Protein 5H9N (pdb70)

Sequence (154 aa):
VTSIPTGCCNALSGKIMSGFDANRFFTGDWYLTHSRDSEVPVRCEKYQTGSNLQLNFNGKNGDVKCSGSTVSGNQGFYSFQCTTTSGGSFTSYMAVVETDYANYALLYRCCGLAGSTTPKDNFLLFNRQSSGEIPAGLSSTKLNNQLELTSLNKLGCS

B-factor: mean 19.97, std 11.37, range [5.4, 76.04]

Secondary structure (DSSP, 8-state):
--SPPTTS---TTTSPSS--HHHHSSSEEEEEEESS--SS---EEEEEETTTEEEEEETTEEEEEEEEE-TTSTTEEEEEEEETTS-EEEEEEEEEEE-SSSEEEEEEEE-SSSSSPEEEEEEEESSTT----GGGHHHHHHTT-TTPEE-S--

Organism: Rhodnius prolixus (NCBI:txid13249)

Structure (mmCIF, N/CA/C/O backbone):
data_5H9N
#
_entry.id   5H9N
#
_cell.length_a   34.229
_cell.length_b   58.091
_cell.length_c   36.152
_cell.angle_alpha   90.000
_cell.angle_beta   104.160
_cell.angle_gamma   90.000
#
_symmetry.space_group_name_H-M   'P 1 21 1'
#
loop_
_entity.id
_entity.type
_entity.pdbx_description
1 polymer 'Lipocalin AI-4'
2 non-polymer '(5~{S},6~{R},7~{E},9~{E},11~{Z},14~{Z})-6-[(2~{R})-2-[[(4~{S})-4-azanyl-5-oxidanyl-5-oxidanylidene-pentanoyl]amino]-3-( 2-hydroxy-2-oxoethylamino)-3-oxidanylidene-propyl]sulfanyl-5-oxidanyl-icosa-7,9,11,14-tetraenoic acid'
3 water water
#
loop_
_atom_site.group_PDB
_atom_site.id
_atom_site.type_symbol
_atom_site.label_atom_id
_atom_site.label_alt_id
_atom_site.label_comp_id
_atom_site.label_asym_id
_atom_site.label_entity_id
_atom_site.label_seq_id
_atom_site.pdbx_PDB_ins_code
_atom_site.Cartn_x
_atom_site.Cartn_y
_atom_site.Cartn_z
_atom_site.occupancy
_atom_site.B_iso_or_equiv
_atom_site.auth_seq_id
_atom_site.auth_comp_id
_atom_site.auth_asym_id
_atom_site.auth_atom_id
_atom_site.pdbx_PDB_model_num
ATOM 1 N N . VAL A 1 3 ? -5.328 -4.444 7.354 1.00 26.69 3 VAL A N 1
ATOM 2 C CA . VAL A 1 3 ? -5.059 -3.009 7.289 1.00 25.28 3 VAL A CA 1
ATOM 3 C C . VAL A 1 3 ? -6.377 -2.240 7.211 1.00 24.57 3 VAL A C 1
ATOM 4 O O . VAL A 1 3 ? -7.195 -2.478 6.328 1.00 25.81 3 VAL A O 1
ATOM 8 N N . THR A 1 4 ? -6.575 -1.315 8.146 1.00 23.46 4 THR A N 1
ATOM 9 C CA . THR A 1 4 ? -7.885 -0.695 8.338 1.00 20.98 4 THR A CA 1
ATOM 10 C C . THR A 1 4 ? -7.939 0.779 7.949 1.00 26.62 4 THR A C 1
ATOM 11 O O . THR A 1 4 ? -9.000 1.400 7.992 1.00 24.15 4 THR A O 1
ATOM 15 N N . SER A 1 5 ? -6.798 1.343 7.577 1.00 19.76 5 SER A N 1
ATOM 16 C CA . SER A 1 5 ? -6.773 2.708 7.073 1.00 16.61 5 SER A CA 1
ATOM 17 C C . SER A 1 5 ? -5.616 2.861 6.108 1.00 15.05 5 SER A C 1
ATOM 18 O O . SER A 1 5 ? -4.704 2.029 6.081 1.00 20.24 5 SER A O 1
ATOM 21 N N . ILE A 1 6 ? -5.665 3.906 5.294 1.00 14.04 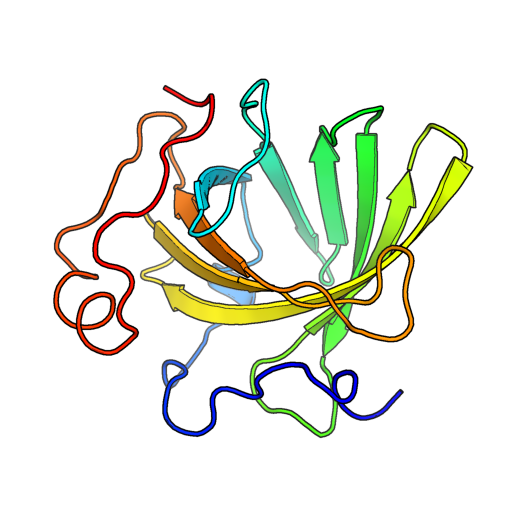6 ILE A N 1
ATOM 22 C CA . ILE A 1 6 ? -4.624 4.152 4.321 1.00 13.21 6 ILE A CA 1
ATOM 23 C C . ILE A 1 6 ? -3.298 4.478 5.018 1.00 13.49 6 ILE A C 1
ATOM 24 O O . ILE A 1 6 ? -3.279 4.868 6.179 1.00 14.20 6 ILE A O 1
ATOM 29 N N . PRO A 1 7 ? -2.175 4.313 4.302 1.00 13.12 7 PRO A N 1
ATOM 30 C CA . PRO A 1 7 ? -0.881 4.543 4.960 1.00 13.59 7 PRO A CA 1
ATOM 31 C C . PRO A 1 7 ? -0.722 5.974 5.462 1.00 13.48 7 PRO A C 1
ATOM 32 O O . PRO A 1 7 ? -1.211 6.918 4.835 1.00 12.75 7 PRO A O 1
ATOM 36 N N . THR A 1 8 ? -0.051 6.118 6.596 1.00 15.02 8 THR A N 1
ATOM 37 C CA . THR A 1 8 ? 0.274 7.431 7.125 1.00 14.46 8 THR A CA 1
ATOM 38 C C . THR A 1 8 ? 1.044 8.228 6.083 1.00 14.22 8 THR A C 1
ATOM 39 O O . THR A 1 8 ? 2.012 7.733 5.498 1.00 17.66 8 THR A O 1
ATOM 43 N N . GLY A 1 9 ? 0.607 9.453 5.834 1.00 14.23 9 GLY A N 1
ATOM 44 C CA . GLY A 1 9 ? 1.203 10.251 4.780 1.00 15.53 9 GLY A CA 1
ATOM 45 C C . GLY A 1 9 ? 0.299 10.382 3.567 1.00 17.16 9 GLY A C 1
ATOM 46 O O . GLY A 1 9 ? 0.405 11.340 2.803 1.00 20.35 9 GLY A O 1
ATOM 47 N N . CYS A 1 10 ? -0.582 9.409 3.371 1.00 13.00 10 CYS A N 1
ATOM 48 C CA A CYS A 1 10 ? -1.561 9.484 2.290 0.71 12.30 10 CYS A CA 1
ATOM 49 C CA B CYS A 1 10 ? -1.576 9.446 2.304 0.29 12.65 10 CYS A CA 1
ATOM 50 C C . CYS A 1 10 ? -2.699 10.429 2.653 1.00 11.82 10 CYS A C 1
ATOM 51 O O . CYS A 1 10 ? -3.121 10.506 3.820 1.00 14.17 10 CYS A O 1
ATOM 56 N N . ASN A 1 11 ? -3.182 11.171 1.668 1.00 10.73 11 ASN A N 1
ATOM 57 C CA . ASN A 1 11 ? -4.241 12.151 1.890 1.00 11.20 11 ASN A CA 1
ATOM 58 C C . ASN A 1 11 ? -5.617 11.482 1.855 1.00 10.66 11 ASN A C 1
ATOM 59 O O . ASN A 1 11 ? -6.007 10.930 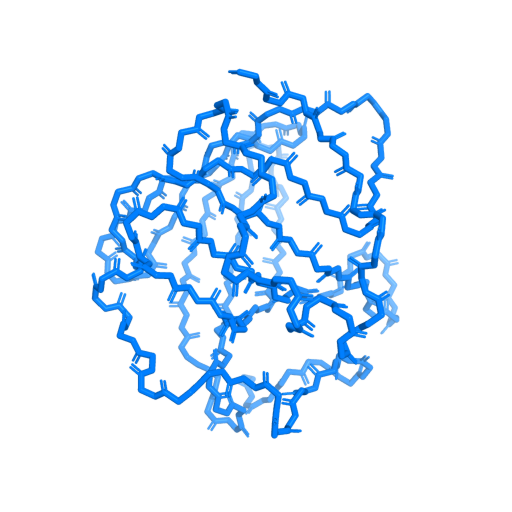0.837 1.00 11.93 11 ASN A O 1
ATOM 64 N N . ALA A 1 12 ? -6.351 11.533 2.958 1.00 11.25 12 ALA A N 1
ATOM 65 C CA . ALA A 1 12 ? -7.681 10.925 2.993 1.00 11.55 12 ALA A CA 1
ATOM 66 C C . ALA A 1 12 ? -8.732 11.750 2.242 1.00 11.57 12 ALA A C 1
ATOM 67 O O . ALA A 1 12 ? -9.832 11.252 1.975 1.00 13.01 12 ALA A O 1
ATOM 69 N N . LEU A 1 13 ? -8.391 12.989 1.887 1.00 11.71 13 LEU A N 1
ATOM 70 C CA . LEU A 1 13 ? -9.227 13.842 1.024 1.00 11.74 13 LEU A CA 1
ATOM 71 C C . LEU A 1 13 ? -10.618 14.038 1.617 1.00 12.67 13 LEU A C 1
ATOM 72 O O . LEU A 1 13 ? -11.613 14.120 0.906 1.00 13.11 13 LEU A O 1
ATOM 77 N N . SER A 1 14 ? -10.675 14.121 2.935 1.00 12.74 14 SER A N 1
ATOM 78 C CA . SER A 1 14 ? -11.942 14.309 3.614 1.00 13.77 14 SER A CA 1
ATOM 79 C C . SER A 1 14 ? -12.656 15.561 3.085 1.00 16.14 14 SER A C 1
ATOM 80 O O . SER A 1 14 ? -12.073 16.639 3.052 1.00 17.73 14 SER A O 1
ATOM 83 N N . GLY A 1 15 ? -13.910 15.411 2.657 1.00 18.02 15 GLY A N 1
ATOM 84 C CA . GLY A 1 15 ? -14.684 16.537 2.157 1.00 18.78 15 GLY A CA 1
ATOM 85 C C . GLY A 1 15 ? -14.416 16.857 0.695 1.00 18.68 15 GLY A C 1
ATOM 86 O O . GLY A 1 15 ? -15.000 17.783 0.124 1.00 23.69 15 GLY A O 1
ATOM 87 N N . LYS A 1 16 ? -13.546 16.084 0.062 1.00 15.78 16 LYS A N 1
ATOM 88 C CA . LYS A 1 16 ? -13.164 16.389 -1.305 1.00 18.15 16 LYS A CA 1
ATOM 89 C C . LYS A 1 16 ? -13.576 15.318 -2.310 1.00 16.84 16 LYS A C 1
ATOM 90 O O . LYS A 1 16 ? -13.433 15.513 -3.520 1.00 23.15 16 LYS A O 1
ATOM 96 N N . ILE A 1 17 ? -14.093 14.199 -1.820 1.00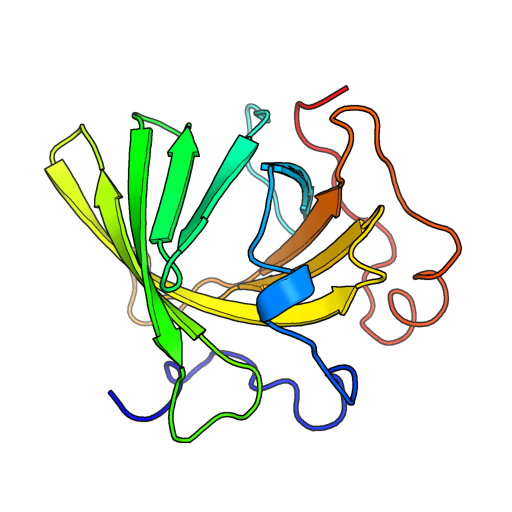 15.87 17 ILE A N 1
ATOM 97 C CA . ILE A 1 17 ? -14.516 13.089 -2.673 1.00 17.57 17 ILE A CA 1
ATOM 98 C C . ILE A 1 17 ? -15.995 13.211 -3.022 1.00 16.57 17 ILE A C 1
ATOM 99 O O . ILE A 1 17 ? -16.805 13.602 -2.191 1.00 18.37 17 ILE A O 1
ATOM 104 N N . MET A 1 18 ? -16.343 12.882 -4.260 1.00 15.66 18 MET A N 1
ATOM 105 C CA . MET A 1 18 ? -17.728 12.914 -4.711 1.00 18.95 18 MET A CA 1
ATOM 106 C C . MET A 1 18 ? -18.651 12.146 -3.788 1.00 20.23 18 MET A C 1
ATOM 107 O O . MET A 1 18 ? -18.257 11.168 -3.151 1.00 21.18 18 MET A O 1
ATOM 112 N N . SER A 1 19 ? -19.894 12.593 -3.725 1.00 19.86 19 SER A N 1
ATOM 113 C CA . SER A 1 19 ? -20.914 11.838 -3.030 1.00 22.49 19 SER A CA 1
ATOM 114 C C . SER A 1 19 ? -21.536 10.845 -4.004 1.00 19.39 19 SER A C 1
ATOM 115 O O . SER A 1 19 ? -21.507 11.046 -5.228 1.00 22.81 19 SER A O 1
ATOM 118 N N . GLY A 1 20 ? -22.064 9.758 -3.457 1.00 22.61 20 GLY A N 1
ATOM 119 C CA . GLY A 1 20 ? -22.841 8.809 -4.228 1.00 24.47 20 GLY A CA 1
ATOM 120 C C . GLY A 1 20 ? -22.055 8.006 -5.245 1.00 21.29 20 GLY A C 1
ATOM 121 O O . GLY A 1 20 ? -22.600 7.627 -6.276 1.00 22.73 20 GLY A O 1
ATOM 122 N N . PHE A 1 21 ? -20.794 7.730 -4.946 1.00 21.40 21 PHE A N 1
ATOM 123 C CA . PHE A 1 21 ? -19.966 6.906 -5.825 1.00 20.87 21 PHE A CA 1
ATOM 124 C C . PHE A 1 21 ? -20.601 5.540 -6.056 1.00 21.95 21 PHE A C 1
ATOM 125 O O . PHE A 1 21 ? -21.005 4.864 -5.107 1.00 24.45 21 PHE A O 1
ATOM 133 N N . ASP A 1 22 ? -20.698 5.159 -7.328 1.00 22.24 22 ASP A N 1
ATOM 134 C CA . ASP A 1 22 ? -21.307 3.906 -7.755 1.00 23.69 22 ASP A CA 1
ATOM 135 C C . ASP A 1 22 ? -20.224 2.956 -8.256 1.00 20.89 22 ASP A C 1
ATOM 136 O O . ASP A 1 22 ? -19.804 3.030 -9.415 1.00 20.20 22 ASP A O 1
ATOM 141 N N . ALA A 1 23 ? -19.772 2.063 -7.385 1.00 20.92 23 ALA A N 1
ATOM 142 C CA . ALA A 1 23 ? -18.668 1.171 -7.714 1.00 18.82 23 ALA A CA 1
ATOM 143 C C . ALA A 1 23 ? -18.984 0.286 -8.913 1.00 20.97 23 ALA A C 1
ATOM 144 O O . ALA A 1 23 ? -18.095 -0.016 -9.715 1.00 22.71 23 ALA A O 1
ATOM 146 N N . ASN A 1 24 ? -20.246 -0.108 -9.054 1.00 21.06 24 ASN A N 1
ATOM 147 C CA . ASN A 1 24 ? -20.639 -0.978 -10.153 1.00 21.45 24 ASN A CA 1
ATOM 148 C C . ASN A 1 24 ? -20.447 -0.317 -11.511 1.00 22.31 24 ASN A C 1
ATOM 149 O O . ASN A 1 24 ? -20.117 -0.984 -12.490 1.00 28.27 24 ASN A O 1
ATOM 154 N N . ARG A 1 25 ? -20.650 0.994 -11.574 1.00 20.03 25 ARG A N 1
ATOM 155 C CA . ARG A 1 25 ? -20.502 1.699 -12.844 1.00 20.00 25 ARG A CA 1
ATOM 156 C C . ARG A 1 25 ? -19.064 2.091 -13.120 1.00 19.25 25 ARG A C 1
ATOM 157 O O . ARG A 1 25 ? -18.68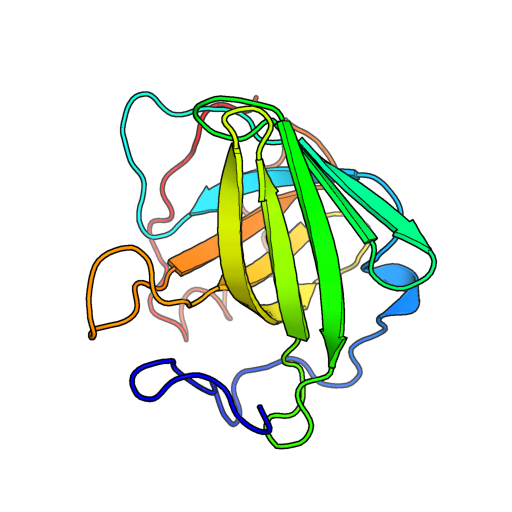8 2.288 -14.267 1.00 21.83 25 ARG A O 1
ATOM 165 N N . PHE A 1 26 ? -18.261 2.224 -12.073 1.00 18.41 26 PHE A N 1
ATOM 166 C CA . PHE A 1 26 ? -16.867 2.583 -12.274 1.00 15.87 26 PHE A CA 1
ATOM 167 C C . PHE A 1 26 ? -16.002 1.369 -12.623 1.00 15.10 26 PHE A C 1
ATOM 168 O O . PHE A 1 26 ? -15.185 1.423 -13.543 1.00 15.50 26 PHE A O 1
ATOM 176 N N . PHE A 1 27 ? -16.164 0.286 -11.873 1.00 17.78 27 PHE A N 1
ATOM 177 C CA . PHE A 1 27 ? -15.327 -0.895 -12.060 1.00 17.48 27 PHE A CA 1
ATOM 178 C C . PHE A 1 27 ? -15.893 -1.813 -13.133 1.00 19.87 27 PHE A C 1
ATOM 179 O O . PHE A 1 27 ? -16.148 -2.997 -12.896 1.00 20.76 27 PHE A O 1
ATOM 187 N N . THR A 1 28 ? -16.113 -1.246 -14.312 1.00 18.57 28 THR A N 1
ATOM 188 C CA . THR A 1 28 ? -16.539 -2.007 -15.475 1.00 18.39 28 THR A CA 1
ATOM 189 C C . THR A 1 28 ? -15.859 -1.404 -16.696 1.00 16.86 28 THR A C 1
ATOM 190 O O . THR A 1 28 ? -15.592 -0.202 -16.725 1.00 19.02 28 THR A O 1
ATOM 194 N N . GLY A 1 29 ? -15.543 -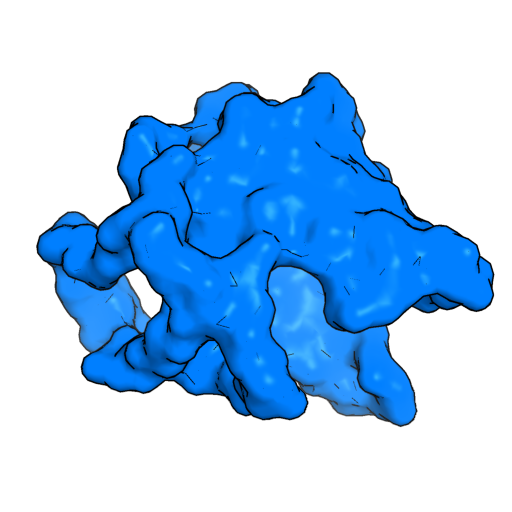2.241 -17.675 1.00 16.49 29 GLY A N 1
ATOM 195 C CA . GLY A 1 29 ? -14.903 -1.772 -18.894 1.00 15.27 29 GLY A CA 1
ATOM 196 C C . GLY A 1 29 ? -13.431 -1.422 -18.745 1.00 15.02 29 GLY A C 1
ATOM 197 O O . GLY A 1 29 ? -12.771 -1.827 -17.790 1.00 15.77 29 GLY A O 1
ATOM 198 N N . ASP A 1 30 ? -12.918 -0.678 -19.721 1.00 14.74 30 ASP A N 1
ATOM 199 C CA . ASP A 1 30 ? -11.522 -0.245 -19.772 1.00 11.98 30 ASP A CA 1
ATOM 200 C C . ASP A 1 30 ? -11.398 1.224 -19.435 1.00 12.82 30 ASP A C 1
ATOM 201 O O . ASP A 1 30 ? -12.258 2.027 -19.811 1.00 12.84 30 ASP A O 1
ATOM 206 N N . TRP A 1 31 ? -10.307 1.567 -18.765 1.00 10.83 31 TRP A N 1
ATOM 207 C CA . TRP A 1 31 ? -9.971 2.955 -18.477 1.00 9.94 31 TRP A CA 1
ATOM 208 C C . TRP A 1 31 ? -8.528 3.217 -18.934 1.00 10.54 31 TRP A C 1
ATOM 209 O O . TRP A 1 31 ? -7.627 2.490 -18.514 1.00 11.91 31 TRP A O 1
ATOM 220 N N . TYR A 1 32 ? -8.294 4.263 -19.729 1.00 8.55 32 TYR A N 1
ATOM 221 C CA . TYR A 1 32 ? -6.943 4.653 -20.140 1.00 7.49 32 TYR A CA 1
ATOM 222 C C . TYR A 1 32 ? -6.433 5.735 -19.218 1.00 8.02 32 TYR A C 1
ATOM 223 O O . TYR A 1 32 ? -7.131 6.715 -18.961 1.00 7.46 32 TYR A O 1
ATOM 232 N N . LEU A 1 33 ? -5.203 5.576 -18.733 1.00 7.46 33 LEU A N 1
ATOM 233 C CA . LEU A 1 33 ? -4.587 6.584 -17.892 1.00 7.39 33 LEU A CA 1
ATOM 234 C C . LEU A 1 33 ? -3.965 7.646 -18.802 1.00 7.23 33 LEU A C 1
ATOM 235 O O . LEU A 1 33 ? -2.871 7.451 -19.344 1.00 8.00 33 LEU A O 1
ATOM 240 N N . THR A 1 34 ? -4.657 8.752 -19.021 1.00 6.73 34 THR A N 1
ATOM 241 C CA . THR A 1 34 ? -4.205 9.705 -20.033 1.00 7.70 34 THR A CA 1
ATOM 242 C C . THR A 1 34 ? -3.379 10.870 -19.483 1.00 7.17 34 THR A C 1
ATOM 243 O O . THR A 1 34 ? -2.600 11.453 -20.215 1.00 7.22 34 THR A O 1
ATOM 247 N N . HIS A 1 35 ? -3.573 11.237 -18.222 1.00 7.12 35 HIS A N 1
ATOM 248 C CA . HIS A 1 35 ? -2.890 12.377 -17.618 1.00 6.63 35 HIS A CA 1
ATOM 249 C C . HIS A 1 35 ? -2.619 12.103 -16.155 1.00 6.91 35 HIS A C 1
ATOM 250 O O . HIS A 1 35 ? -3.363 11.341 -15.528 1.00 7.84 35 HIS A O 1
ATOM 257 N N . SER A 1 36 ? -1.624 12.757 -15.574 1.00 8.52 36 SER A N 1
ATOM 258 C CA . SER A 1 36 ? -1.398 12.649 -14.133 1.00 9.18 36 SER A CA 1
ATOM 259 C C . SER A 1 36 ? -0.657 13.895 -13.647 1.00 9.30 36 SER A C 1
ATOM 260 O O . SER A 1 36 ? -0.007 14.599 -14.439 1.00 9.74 36 SER A O 1
ATOM 263 N N . ARG A 1 37 ? -0.772 14.196 -12.358 1.00 9.26 37 ARG A N 1
ATOM 264 C CA . ARG A 1 37 ? -0.108 15.359 -11.780 1.00 8.60 37 ARG A CA 1
ATOM 265 C C . ARG A 1 37 ? 1.400 15.223 -11.922 1.00 9.64 37 ARG A C 1
ATOM 266 O O . ARG A 1 37 ? 2.066 16.145 -12.367 1.00 11.12 37 ARG A O 1
ATOM 274 N N . ASP A 1 38 ? 1.920 14.069 -11.512 1.00 9.50 38 ASP A N 1
ATOM 275 C CA . ASP A 1 38 ? 3.342 13.747 -11.583 1.00 10.08 38 ASP A CA 1
ATOM 276 C C . ASP A 1 38 ? 3.497 12.677 -12.642 1.00 9.89 38 ASP A C 1
ATOM 277 O O . ASP A 1 38 ? 2.663 11.775 -12.730 1.00 9.99 38 ASP A O 1
ATOM 282 N N . SER A 1 39 ? 4.556 12.745 -13.438 1.00 11.33 39 SER A N 1
ATOM 283 C CA . SER A 1 39 ? 4.784 11.740 -14.465 1.00 11.71 39 SER A CA 1
ATOM 284 C C . SER A 1 39 ? 6.265 11.433 -14.609 1.00 12.59 39 SER A C 1
ATOM 285 O O . SER A 1 39 ? 7.117 12.195 -14.171 1.00 15.48 39 SER A O 1
ATOM 288 N N . GLU A 1 40 ? 6.555 10.295 -15.215 1.00 15.78 40 GLU A N 1
ATOM 289 C CA . GLU A 1 40 ? 7.924 9.915 -15.501 1.00 14.92 40 GLU A CA 1
ATOM 290 C C . GLU A 1 40 ? 8.130 9.909 -17.002 1.00 13.89 40 GLU A C 1
ATOM 291 O O . GLU A 1 40 ? 7.185 10.091 -17.771 1.00 14.81 40 GLU A O 1
ATOM 297 N N . VAL A 1 41 ? 9.366 9.725 -17.420 1.00 12.51 41 VAL A N 1
ATOM 298 C CA . VAL A 1 41 ? 9.657 9.498 -18.828 1.00 12.19 41 VAL A CA 1
ATOM 299 C C . VAL A 1 41 ? 10.288 8.121 -18.993 1.00 11.74 41 VAL A C 1
ATOM 300 O O . VAL A 1 41 ? 10.942 7.628 -18.079 1.00 13.89 41 VAL A O 1
ATOM 304 N N . PRO A 1 42 ? 10.049 7.472 -20.142 1.00 11.52 42 PRO A N 1
ATOM 305 C CA . PRO A 1 42 ? 9.167 7.927 -21.223 1.00 12.30 42 PRO A CA 1
ATOM 306 C C . PRO A 1 42 ? 7.703 7.758 -20.843 1.00 10.70 42 PRO A C 1
ATOM 307 O O . PRO A 1 42 ? 7.376 6.831 -20.093 1.00 11.59 42 PRO A O 1
ATOM 311 N N . VAL A 1 43 ? 6.823 8.616 -21.343 1.00 9.87 43 VAL A N 1
ATOM 312 C CA . VAL A 1 43 ? 5.413 8.419 -21.049 1.00 10.17 43 VAL A CA 1
ATOM 313 C C . VAL A 1 43 ? 4.895 7.211 -21.832 1.00 10.19 43 VAL A C 1
ATOM 314 O O . VAL A 1 43 ? 5.431 6.828 -22.879 1.00 11.62 43 VAL A O 1
ATOM 318 N N . ARG A 1 44 ? 3.862 6.598 -21.265 1.00 8.84 44 ARG A N 1
ATOM 319 C CA . ARG A 1 44 ? 3.285 5.342 -21.732 1.00 9.19 44 ARG A CA 1
ATOM 320 C C . ARG A 1 44 ? 1.771 5.464 -21.751 1.00 8.69 44 ARG A C 1
ATOM 321 O O . ARG A 1 44 ? 1.210 6.428 -21.210 1.00 8.51 44 ARG A O 1
ATOM 329 N N . CYS A 1 45 ? 1.111 4.489 -22.370 1.00 8.91 45 CYS A N 1
ATOM 330 C CA . CYS A 1 45 ? -0.342 4.410 -22.339 1.00 8.44 45 CYS A CA 1
ATOM 331 C C . CYS A 1 45 ? -0.784 3.150 -21.620 1.00 9.71 45 CYS A C 1
ATOM 332 O O . CYS A 1 45 ? -0.802 2.052 -22.199 1.00 10.85 45 CYS A O 1
ATOM 335 N N . GLU A 1 46 ? -1.140 3.312 -20.357 1.00 9.05 46 GLU A N 1
ATOM 336 C CA . GLU A 1 46 ? -1.649 2.206 -19.557 1.00 9.17 46 GLU A CA 1
ATOM 337 C C . GLU A 1 46 ? -3.151 2.067 -19.714 1.00 8.96 46 GLU A C 1
ATOM 338 O O . GLU A 1 46 ? -3.897 3.014 -19.457 1.00 9.25 46 GLU A O 1
ATOM 344 N N . LYS A 1 47 ? -3.575 0.886 -20.146 1.00 8.89 47 LYS A N 1
ATOM 345 C CA . LYS A 1 47 ? -4.983 0.521 -20.237 1.00 9.71 47 LYS A CA 1
ATOM 346 C C . LYS A 1 47 ? -5.329 -0.354 -19.048 1.00 10.32 47 LYS A C 1
ATOM 347 O O . LYS A 1 47 ? -4.799 -1.460 -18.915 1.00 11.21 47 LYS A O 1
ATOM 353 N N . TYR A 1 48 ? -6.206 0.143 -18.181 1.00 10.33 48 TYR A N 1
ATOM 354 C CA . TYR A 1 48 ? -6.664 -0.589 -17.004 1.00 10.14 48 TYR A CA 1
ATOM 355 C C . TYR A 1 48 ? -7.929 -1.357 -17.358 1.00 12.17 48 TYR A C 1
ATOM 356 O O . TYR A 1 48 ? -8.964 -0.765 -17.680 1.00 12.21 48 TYR A O 1
ATOM 365 N N . GLN A 1 49 ? -7.833 -2.679 -17.293 1.00 12.61 49 GLN A N 1
ATOM 366 C CA . GLN A 1 49 ? -8.943 -3.564 -17.596 1.00 12.62 49 GLN A CA 1
ATOM 367 C C . GLN A 1 49 ? -9.586 -3.987 -16.296 1.00 12.04 49 GLN A C 1
ATOM 368 O O . GLN A 1 49 ? -8.892 -4.450 -15.393 1.00 14.53 49 GLN A O 1
ATOM 374 N N . THR A 1 50 ? -10.901 -3.837 -16.195 1.00 12.37 50 THR A N 1
ATOM 375 C CA . THR A 1 50 ? -11.599 -4.194 -14.965 1.00 13.31 50 THR A CA 1
ATOM 376 C C . THR A 1 50 ? -12.413 -5.463 -15.135 1.00 13.40 50 THR A C 1
ATOM 377 O O . THR A 1 50 ? -12.876 -5.782 -16.234 1.00 13.97 50 THR A O 1
ATOM 381 N N . GLY A 1 51 ? -12.600 -6.170 -14.026 1.00 12.71 51 GLY A N 1
ATOM 382 C CA . GLY A 1 51 ? -13.467 -7.336 -13.988 1.00 13.15 51 GLY A CA 1
ATOM 383 C C . GLY A 1 51 ? -14.251 -7.342 -12.692 1.00 14.75 51 GLY A C 1
ATOM 384 O O . GLY A 1 51 ? -14.141 -6.408 -11.891 1.00 15.29 51 GLY A O 1
ATOM 385 N N . SER A 1 52 ? -15.032 -8.393 -12.480 1.00 14.55 52 SER A N 1
ATOM 386 C CA . SER A 1 52 ? -15.835 -8.526 -11.267 1.00 15.99 52 SER A CA 1
ATOM 387 C C . SER A 1 52 ? -14.984 -8.531 -10.015 1.00 15.16 52 SER A C 1
ATOM 388 O O . SER A 1 52 ? -13.799 -8.869 -10.066 1.00 17.69 52 SER A O 1
ATOM 391 N N . ASN A 1 53 ? -15.608 -8.172 -8.898 1.00 16.99 53 ASN A N 1
ATOM 392 C CA . ASN A 1 53 ? -14.990 -8.272 -7.587 1.00 17.10 53 ASN A CA 1
ATOM 393 C C . ASN A 1 53 ? -13.688 -7.511 -7.477 1.00 16.04 53 ASN A C 1
ATOM 394 O O . ASN A 1 53 ? -12.730 -7.993 -6.864 1.00 18.91 53 ASN A O 1
ATOM 399 N N . LEU A 1 54 ? -13.667 -6.327 -8.081 1.00 15.35 54 LEU A N 1
ATOM 400 C CA . LEU A 1 54 ? -12.550 -5.398 -7.940 1.00 14.88 54 LEU A CA 1
ATOM 401 C C . LEU A 1 54 ? -11.233 -5.988 -8.421 1.00 17.36 54 LEU A C 1
ATOM 402 O O . LEU A 1 54 ? -10.176 -5.720 -7.850 1.00 16.80 54 LEU A O 1
ATOM 407 N N . GLN A 1 55 ? -11.290 -6.794 -9.478 1.00 14.26 55 GLN A N 1
ATOM 408 C CA . GLN A 1 55 ? -10.060 -7.259 -10.109 1.00 14.45 55 GLN A CA 1
ATOM 409 C C . GLN A 1 55 ? -9.673 -6.324 -11.245 1.00 16.98 55 GLN A C 1
ATOM 410 O O . GLN A 1 55 ? -10.530 -5.792 -11.963 1.00 15.79 55 GLN A O 1
ATOM 416 N N . LEU A 1 56 ? -8.377 -6.106 -11.426 1.00 13.00 56 LEU A N 1
ATOM 417 C CA . LEU A 1 56 ? -7.948 -5.355 -12.589 1.00 14.01 56 LEU A CA 1
ATOM 418 C C . LEU A 1 56 ? -6.603 -5.825 -13.096 1.00 15.52 56 LEU A C 1
ATOM 419 O O . LEU A 1 56 ? -5.829 -6.488 -12.393 1.00 17.08 56 LEU A O 1
ATOM 424 N N . ASN A 1 57 ? -6.398 -5.548 -14.372 1.00 12.85 57 ASN A N 1
ATOM 425 C CA . ASN A 1 57 ? -5.171 -5.866 -15.078 1.00 16.64 57 ASN A CA 1
ATOM 426 C C . ASN A 1 57 ? -4.703 -4.601 -15.781 1.00 15.12 57 ASN A C 1
ATOM 427 O O . ASN A 1 57 ? -5.528 -3.854 -16.290 1.00 17.55 57 ASN A O 1
ATOM 432 N N . PHE A 1 58 ? -3.407 -4.318 -15.796 1.00 12.87 58 PHE A N 1
ATOM 433 C CA . PHE A 1 58 ? -2.937 -3.244 -16.665 1.00 11.84 58 PHE A CA 1
ATOM 434 C C . PHE A 1 58 ? -1.537 -3.553 -17.148 1.00 12.02 58 PHE A C 1
ATOM 435 O O . PHE A 1 58 ? -0.831 -4.376 -16.569 1.00 13.49 58 PHE A O 1
ATOM 443 N N . ASN A 1 59 ? -1.162 -2.904 -18.249 1.00 12.26 59 ASN A N 1
ATOM 444 C CA . ASN A 1 59 ? 0.171 -3.055 -18.825 1.00 14.13 59 ASN A CA 1
ATOM 445 C C . ASN A 1 59 ? 1.128 -2.087 -18.136 1.00 12.90 59 ASN A C 1
ATOM 446 O O . ASN A 1 59 ? 1.212 -0.914 -18.512 1.00 17.12 59 ASN A O 1
ATOM 451 N N . GLY A 1 60 ? 1.828 -2.553 -17.109 1.00 14.63 60 GLY A N 1
ATOM 452 C CA . GLY A 1 60 ? 2.697 -1.686 -16.318 1.00 15.63 60 GLY A CA 1
ATOM 453 C C . GLY A 1 60 ? 4.077 -1.462 -16.911 1.00 19.38 60 GLY A C 1
ATOM 454 O O . GLY A 1 60 ? 4.385 -1.996 -17.975 1.00 25.71 60 GLY A O 1
ATOM 455 N N . LYS A 1 61 ? 4.907 -0.682 -16.218 1.00 29.47 61 LYS A N 1
ATOM 456 C CA . LYS A 1 61 ? 6.182 -0.217 -16.782 1.00 33.61 61 LYS A CA 1
ATOM 457 C C . LYS A 1 61 ? 7.094 -1.344 -17.260 1.00 39.58 61 LYS A C 1
ATOM 458 O O . LYS A 1 61 ? 7.679 -1.260 -18.342 1.00 37.74 61 LYS A O 1
ATOM 464 N N . ASN A 1 62 ? 7.236 -2.393 -16.461 1.00 34.90 62 ASN A N 1
ATOM 465 C CA . ASN A 1 62 ? 7.935 -3.569 -16.961 1.00 44.32 62 ASN A CA 1
ATOM 466 C C . ASN A 1 62 ? 7.130 -4.825 -16.671 1.00 42.84 62 ASN A C 1
ATOM 467 O O . ASN A 1 62 ? 7.408 -5.579 -15.737 1.00 46.72 62 ASN A O 1
ATOM 472 N N . GLY A 1 63 ? 6.106 -5.028 -17.490 1.00 31.38 63 GLY A N 1
ATOM 473 C CA . GLY A 1 63 ? 5.313 -6.233 -17.422 1.00 28.87 63 GLY A CA 1
ATOM 474 C C . GLY A 1 63 ? 3.875 -5.984 -17.034 1.00 22.29 63 GLY A C 1
ATOM 475 O O . GLY A 1 63 ? 3.534 -4.962 -16.429 1.00 23.60 63 GLY A O 1
ATOM 476 N N . ASP A 1 64 ? 3.019 -6.931 -17.391 1.00 22.37 64 ASP A N 1
ATOM 477 C CA . ASP A 1 64 ? 1.621 -6.877 -17.005 1.00 21.97 64 ASP A CA 1
ATOM 478 C C . ASP A 1 64 ? 1.462 -6.998 -15.500 1.00 20.82 64 ASP A C 1
ATOM 479 O O . ASP A 1 64 ? 2.217 -7.705 -14.833 1.00 20.35 64 ASP A O 1
ATOM 484 N N . VAL A 1 65 ? 0.482 -6.272 -14.980 1.00 17.59 65 VAL A N 1
ATOM 485 C CA . VAL A 1 65 ? 0.212 -6.219 -13.558 1.00 16.28 65 VAL A CA 1
ATOM 486 C C . VAL A 1 65 ? -1.211 -6.676 -13.293 1.00 16.61 65 VAL A C 1
ATOM 487 O O . VAL A 1 65 ? -2.136 -6.282 -14.000 1.00 18.33 65 VAL A O 1
ATOM 491 N N . LYS A 1 66 ? -1.385 -7.507 -12.273 1.00 16.13 66 LYS A N 1
ATOM 492 C CA . LYS A 1 66 ? -2.704 -7.972 -11.879 1.00 16.24 66 LYS A CA 1
ATOM 493 C C . LYS A 1 66 ? -2.971 -7.584 -10.438 1.00 15.27 66 LYS A C 1
ATOM 494 O O . LYS A 1 66 ? -2.133 -7.810 -9.566 1.00 17.92 66 LYS A O 1
ATOM 500 N N . CYS A 1 67 ? -4.142 -7.006 -10.188 1.00 15.05 67 CYS A N 1
ATOM 501 C CA . CYS A 1 67 ? -4.480 -6.504 -8.861 1.00 14.88 67 CYS A CA 1
ATOM 502 C C . CYS A 1 67 ? -5.823 -7.005 -8.368 1.00 14.20 67 CYS A C 1
ATOM 503 O O . CYS A 1 67 ? -6.749 -7.223 -9.147 1.00 17.74 67 CYS A O 1
ATOM 506 N N . SER A 1 68 ? -5.925 -7.153 -7.053 1.00 14.00 68 SER A N 1
ATOM 507 C CA . SER A 1 68 ? -7.174 -7.527 -6.414 1.00 15.45 68 SER A CA 1
ATOM 508 C C . SER A 1 68 ? -7.520 -6.451 -5.387 1.00 14.86 68 SER A C 1
ATOM 509 O O . SER A 1 68 ? -6.716 -6.155 -4.493 1.00 15.21 68 SER A O 1
ATOM 512 N N . GLY A 1 69 ? -8.713 -5.865 -5.490 1.00 13.56 69 GLY A N 1
ATOM 513 C CA . GLY A 1 69 ? -9.094 -4.772 -4.609 1.00 12.43 69 GLY A CA 1
ATOM 514 C C . GLY A 1 69 ? -10.019 -5.141 -3.473 1.00 13.46 69 GLY A C 1
ATOM 515 O O . GLY A 1 69 ? -10.683 -6.181 -3.485 1.00 15.35 69 GLY A O 1
ATOM 516 N N . SER A 1 70 ? -10.058 -4.260 -2.482 1.00 13.16 70 SER A N 1
ATOM 517 C CA . SER A 1 70 ? -10.980 -4.368 -1.368 1.00 14.19 70 SER A CA 1
ATOM 518 C C . SER A 1 70 ? -11.203 -2.975 -0.798 1.00 12.63 70 SER A C 1
ATOM 519 O O . SER A 1 70 ? -10.343 -2.101 -0.911 1.00 12.39 70 SER A O 1
ATOM 522 N N . THR A 1 71 ? -12.361 -2.746 -0.199 1.00 13.36 71 THR A N 1
ATOM 523 C CA . THR A 1 71 ? -12.609 -1.462 0.442 1.00 13.51 71 THR A CA 1
ATOM 524 C C . THR A 1 71 ? -11.748 -1.312 1.692 1.00 12.41 71 THR A C 1
ATOM 525 O O . THR A 1 71 ? -11.407 -2.287 2.352 1.00 14.47 71 THR A O 1
ATOM 529 N N . VAL A 1 72 ? -11.391 -0.073 2.009 1.00 12.74 72 VAL A N 1
ATOM 530 C CA . VAL A 1 72 ? -10.643 0.243 3.213 1.00 12.61 72 VAL A CA 1
ATOM 531 C C . VAL A 1 72 ? -11.645 0.660 4.276 1.00 13.77 72 VAL A C 1
ATOM 532 O O . VAL A 1 72 ? -12.327 1.684 4.129 1.00 15.15 72 VAL A O 1
ATOM 536 N N . SER A 1 73 ? -11.742 -0.141 5.329 1.00 16.68 73 SER A N 1
ATOM 537 C CA . SER A 1 73 ? -12.757 0.037 6.354 1.00 18.09 73 SER A CA 1
ATOM 538 C C . SER A 1 73 ? -12.827 1.449 6.955 1.00 19.73 73 SER A C 1
ATOM 539 O O . SER A 1 73 ? -13.912 1.988 7.178 1.00 21.17 73 SER A O 1
ATOM 542 N N . GLY A 1 74 ? -11.674 2.049 7.210 1.00 14.05 74 GLY A N 1
ATOM 543 C CA . GLY A 1 74 ? -11.630 3.297 7.952 1.00 13.39 74 GLY A CA 1
ATOM 544 C C . GLY A 1 74 ? -11.672 4.563 7.123 1.00 11.20 74 GLY A C 1
ATOM 545 O O . GLY A 1 74 ? -11.758 5.642 7.689 1.00 12.38 74 GLY A O 1
ATOM 546 N N . ASN A 1 75 ? -11.595 4.437 5.798 1.00 10.54 75 ASN A N 1
ATOM 547 C CA . ASN A 1 75 ? -11.518 5.597 4.906 1.00 10.47 75 ASN A CA 1
ATOM 548 C C . ASN A 1 75 ? -12.524 5.487 3.779 1.00 11.11 75 ASN A C 1
ATOM 549 O O . ASN A 1 75 ? -12.296 4.780 2.785 1.00 11.43 75 ASN A O 1
ATOM 554 N N . GLN A 1 76 ? -13.647 6.172 3.946 1.00 12.51 76 GLN A N 1
ATOM 555 C CA . GLN A 1 76 ? -14.722 6.146 2.966 1.00 13.34 76 GLN A CA 1
ATOM 556 C C . GLN A 1 76 ? -14.233 6.516 1.574 1.00 13.62 76 GLN A C 1
ATOM 557 O O . GLN A 1 76 ? -13.533 7.515 1.395 1.00 15.42 76 GLN A O 1
ATOM 563 N N . GLY A 1 77 ? -14.579 5.678 0.601 1.00 12.84 77 GLY A N 1
ATOM 564 C CA . GLY A 1 77 ? -14.205 5.920 -0.781 1.00 13.54 77 GLY A CA 1
ATOM 565 C C . GLY A 1 77 ? -12.909 5.266 -1.204 1.00 11.32 77 GLY A C 1
ATOM 566 O O . GLY A 1 77 ? -12.636 5.160 -2.403 1.00 13.09 77 GLY A O 1
ATOM 567 N N . PHE A 1 78 ? -12.113 4.820 -0.245 1.00 9.56 78 PHE A N 1
ATOM 568 C CA . PHE A 1 78 ? -10.809 4.245 -0.578 1.00 9.31 78 PHE A CA 1
ATOM 569 C C . PHE A 1 78 ? -10.849 2.740 -0.786 1.00 9.08 78 PHE A C 1
ATOM 570 O O . PHE A 1 78 ? -11.615 1.999 -0.144 1.00 10.73 78 PHE A O 1
ATOM 578 N N . TYR A 1 79 ? -9.976 2.314 -1.693 1.00 8.86 79 TYR A N 1
ATOM 579 C CA . TYR A 1 79 ? -9.760 0.919 -2.027 1.00 10.31 79 TYR A CA 1
ATOM 580 C C . TYR A 1 79 ? -8.296 0.584 -1.841 1.00 10.01 79 TYR A C 1
ATOM 581 O O . TYR A 1 79 ? -7.425 1.421 -2.092 1.00 10.81 79 TYR A O 1
ATOM 590 N N . SER A 1 80 ? -8.026 -0.646 -1.417 1.00 10.69 80 SER A N 1
ATOM 591 C CA . SER A 1 80 ? -6.680 -1.195 -1.351 1.00 10.97 80 SER A CA 1
ATOM 592 C C . SER A 1 80 ? -6.543 -2.248 -2.434 1.00 10.17 80 SER A C 1
ATOM 593 O O . SER A 1 80 ? -7.378 -3.152 -2.529 1.00 12.45 80 SER A O 1
ATOM 596 N N . PHE A 1 81 ? -5.501 -2.134 -3.246 1.00 10.62 81 PHE A N 1
ATOM 597 C CA . PHE A 1 81 ? -5.226 -3.115 -4.284 1.00 12.63 81 PHE A CA 1
ATOM 598 C C . PHE A 1 81 ? -3.932 -3.842 -4.002 1.00 11.15 81 PHE A C 1
ATOM 599 O O . PHE A 1 81 ? -2.882 -3.215 -3.808 1.00 12.15 81 PHE A O 1
ATOM 607 N N . GLN A 1 82 ? -4.025 -5.164 -3.979 1.00 12.89 82 GLN A N 1
ATOM 608 C CA . GLN A 1 82 ? -2.867 -6.018 -3.853 1.00 13.14 82 GLN A CA 1
ATOM 609 C C . GLN A 1 82 ? -2.473 -6.469 -5.243 1.00 12.83 82 GLN A C 1
ATOM 610 O O . GLN A 1 82 ? -3.252 -7.128 -5.920 1.00 13.79 82 GLN A O 1
ATOM 616 N N . CYS A 1 83 ? -1.271 -6.102 -5.670 1.00 13.32 83 CYS A N 1
ATOM 617 C CA . CYS A 1 83 ? -0.862 -6.286 -7.058 1.00 13.57 83 CYS A CA 1
ATOM 618 C C . CYS A 1 83 ? 0.379 -7.152 -7.188 1.00 15.39 83 CYS A C 1
ATOM 619 O O . CYS A 1 83 ? 1.252 -7.140 -6.323 1.00 15.97 83 CYS A O 1
ATOM 622 N N . THR A 1 84 ? 0.449 -7.892 -8.287 1.00 14.32 84 THR A N 1
ATOM 623 C CA . THR A 1 84 ? 1.620 -8.691 -8.621 1.00 15.44 84 THR A CA 1
ATOM 624 C C . THR A 1 84 ? 2.001 -8.390 -10.063 1.00 16.80 84 THR A C 1
ATOM 625 O O . THR A 1 84 ? 1.144 -8.076 -10.883 1.00 17.06 84 THR A O 1
ATOM 629 N N . THR A 1 85 ? 3.288 -8.467 -10.374 1.00 17.28 85 THR A N 1
ATOM 630 C CA . THR A 1 85 ? 3.749 -8.134 -11.715 1.00 16.73 85 THR A CA 1
ATOM 631 C C . THR A 1 85 ? 4.425 -9.332 -12.356 1.00 17.29 85 THR A C 1
ATOM 632 O O . THR A 1 85 ? 4.882 -10.256 -11.664 1.00 18.09 85 THR A O 1
ATOM 636 N N . THR A 1 86 ? 4.513 -9.323 -13.679 1.00 17.88 86 THR A N 1
ATOM 637 C CA . THR A 1 86 ? 5.085 -10.483 -14.354 1.00 19.19 86 THR A CA 1
ATOM 638 C C . THR A 1 86 ? 6.589 -10.613 -14.154 1.00 20.08 86 THR A C 1
ATOM 639 O O . THR A 1 86 ? 7.152 -11.646 -14.467 1.00 21.19 86 THR A O 1
ATOM 643 N N . SER A 1 87 ? 7.241 -9.595 -13.612 1.00 20.16 87 SER A N 1
ATOM 644 C CA . SER A 1 87 ? 8.659 -9.709 -13.305 1.00 26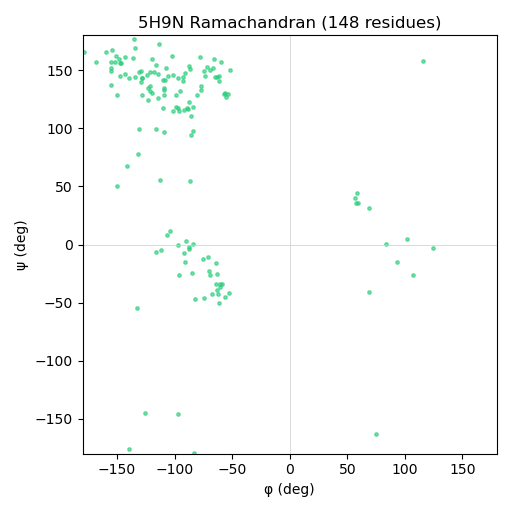.33 87 SER A CA 1
ATOM 645 C C . SER A 1 87 ? 8.841 -10.291 -11.907 1.00 26.20 87 SER A C 1
ATOM 646 O O . SER A 1 87 ? 9.960 -10.498 -11.452 1.00 33.69 87 SER A O 1
ATOM 649 N N . GLY A 1 88 ? 7.730 -10.548 -11.223 1.00 22.49 88 GLY A N 1
ATOM 650 C CA . GLY A 1 88 ? 7.776 -11.195 -9.924 1.00 28.40 88 GLY A CA 1
ATOM 651 C C . GLY A 1 88 ? 7.592 -10.251 -8.750 1.00 27.97 88 GLY A C 1
ATOM 652 O O . GLY A 1 88 ? 7.694 -10.665 -7.597 1.00 37.47 88 GLY A O 1
ATOM 653 N N . GLY A 1 89 ? 7.316 -8.984 -9.038 1.00 23.51 89 GLY A N 1
ATOM 654 C CA . GLY A 1 89 ? 7.105 -7.997 -7.994 1.00 26.88 89 GLY A CA 1
ATOM 655 C C . GLY A 1 89 ? 5.729 -8.082 -7.364 1.00 24.51 89 GLY A C 1
ATOM 656 O O . GLY A 1 89 ? 4.815 -8.684 -7.917 1.00 20.41 89 GLY A O 1
ATOM 657 N N . SER A 1 90 ? 5.594 -7.491 -6.185 1.00 22.40 90 SER A N 1
ATOM 658 C CA . SER A 1 90 ? 4.298 -7.372 -5.535 1.00 20.27 90 SER A CA 1
ATOM 659 C C . SER A 1 90 ? 4.252 -6.088 -4.725 1.00 19.54 90 SER A C 1
ATOM 660 O O . SER A 1 90 ? 5.253 -5.669 -4.153 1.00 20.68 90 SER A O 1
ATOM 663 N N . PHE A 1 91 ? 3.083 -5.467 -4.670 1.00 16.06 91 PHE A N 1
ATOM 664 C CA . PHE A 1 91 ? 2.945 -4.221 -3.942 1.00 15.49 91 PHE A CA 1
ATOM 665 C C . PHE A 1 91 ? 1.487 -3.975 -3.589 1.00 17.27 91 PHE A C 1
ATOM 666 O O . PHE A 1 91 ? 0.588 -4.627 -4.119 1.00 14.27 91 PHE A O 1
ATOM 674 N N . THR A 1 92 ? 1.267 -3.029 -2.684 1.00 14.23 92 THR A N 1
ATOM 675 C CA . THR A 1 92 ? -0.076 -2.631 -2.281 1.00 13.98 92 THR A CA 1
ATOM 676 C C . THR A 1 92 ? -0.245 -1.162 -2.610 1.00 12.60 92 THR A C 1
ATOM 677 O O . THR A 1 92 ? 0.619 -0.349 -2.285 1.00 13.87 92 THR A O 1
ATOM 681 N N . SER A 1 93 ? -1.336 -0.831 -3.289 1.00 10.81 93 SER A N 1
ATOM 682 C CA . SER A 1 93 ? -1.627 0.537 -3.704 1.00 11.09 93 SER A CA 1
ATOM 683 C C . SER A 1 93 ? -3.034 0.939 -3.271 1.00 10.50 93 SER A C 1
ATOM 684 O O . SER A 1 93 ? -3.945 0.112 -3.301 1.00 12.96 93 SER A O 1
ATOM 687 N N . TYR A 1 94 ? -3.212 2.191 -2.870 1.00 8.89 94 TYR A N 1
ATOM 688 C CA . TYR A 1 94 ? -4.505 2.694 -2.393 1.00 8.37 94 TYR A CA 1
ATOM 689 C C . TYR A 1 94 ? -5.037 3.745 -3.342 1.00 8.82 94 TYR A C 1
ATOM 690 O O . TYR A 1 94 ? -4.267 4.518 -3.916 1.00 9.29 94 TYR A O 1
ATOM 699 N N . MET A 1 95 ? -6.351 3.806 -3.494 1.00 8.45 95 MET A N 1
ATOM 700 C CA . MET A 1 95 ? -6.937 4.787 -4.381 1.00 8.77 95 MET A CA 1
ATOM 701 C C . MET A 1 95 ? -8.336 5.188 -3.962 1.00 8.65 95 MET A C 1
ATOM 702 O O . MET A 1 95 ? -9.040 4.435 -3.285 1.00 8.80 95 MET A O 1
ATOM 707 N N . ALA A 1 96 ? -8.748 6.373 -4.398 1.00 7.78 96 ALA A N 1
ATOM 708 C CA . ALA A 1 96 ? -10.126 6.818 -4.245 1.00 9.17 96 ALA A CA 1
ATOM 709 C C . ALA A 1 96 ? -10.534 7.526 -5.523 1.00 7.58 96 ALA A C 1
ATOM 710 O O . ALA A 1 96 ? -9.715 8.224 -6.132 1.00 8.71 96 ALA A O 1
ATOM 712 N N . VAL A 1 97 ? -11.784 7.358 -5.937 1.00 9.89 97 VAL A N 1
ATOM 713 C CA . VAL A 1 97 ? -12.312 8.083 -7.089 1.00 9.67 97 VAL A CA 1
ATOM 714 C C . VAL A 1 97 ? -12.825 9.438 -6.605 1.00 10.26 97 VAL A C 1
ATOM 715 O O . VAL A 1 97 ? -13.814 9.526 -5.880 1.00 12.17 97 VAL A O 1
ATOM 719 N N . VAL A 1 98 ? -12.143 10.505 -6.990 1.00 9.85 98 VAL A N 1
ATOM 720 C CA . VAL A 1 98 ? -12.499 11.840 -6.552 1.00 11.29 98 VAL A CA 1
ATOM 721 C C . VAL A 1 98 ? -13.748 12.344 -7.267 1.00 10.39 98 VAL A C 1
ATOM 722 O O . VAL A 1 98 ? -14.649 12.887 -6.638 1.00 11.02 98 VAL A O 1
ATOM 726 N N . GLU A 1 99 ? -13.793 12.155 -8.578 1.00 9.87 99 GLU A N 1
ATOM 727 C CA . GLU A 1 99 ? -14.914 12.608 -9.392 1.00 12.14 99 GLU A CA 1
ATOM 728 C C . GLU A 1 99 ? -14.969 11.756 -10.642 1.00 11.48 99 GLU A C 1
ATOM 729 O O . GLU A 1 99 ? -13.921 11.503 -11.238 1.00 11.54 99 GLU A O 1
ATOM 735 N N . THR A 1 100 ? -16.153 11.320 -11.063 1.00 11.58 100 THR A N 1
ATOM 736 C CA . THR A 1 100 ? -16.273 10.574 -12.320 1.00 11.95 100 THR A CA 1
ATOM 737 C C . THR A 1 100 ? -17.668 10.713 -12.882 1.00 11.16 100 THR A C 1
ATOM 738 O O . THR A 1 100 ? -18.616 10.884 -12.119 1.00 13.19 100 THR A O 1
ATOM 742 N N . ASP A 1 101 ? -17.797 10.669 -14.210 1.00 12.23 101 ASP A N 1
ATOM 743 C CA . ASP A 1 101 ? -19.121 10.582 -14.825 1.00 14.45 101 ASP A CA 1
ATOM 744 C C . ASP A 1 101 ? -19.343 9.176 -15.381 1.00 13.49 101 ASP A C 1
ATOM 745 O O . ASP A 1 101 ? -20.327 8.928 -16.072 1.00 14.04 101 ASP A O 1
ATOM 750 N N . TYR A 1 102 ? -18.410 8.270 -15.077 1.00 13.22 102 TYR A N 1
ATOM 751 C CA . TYR A 1 102 ? -18.458 6.834 -15.424 1.00 12.36 102 TYR A CA 1
ATOM 752 C C . TYR A 1 102 ? -18.307 6.523 -16.911 1.00 14.04 102 TYR A C 1
ATOM 753 O O . TYR A 1 102 ? -17.628 5.566 -17.271 1.00 15.33 102 TYR A O 1
ATOM 762 N N . ALA A 1 103 ? -18.937 7.320 -17.764 1.00 14.41 103 ALA A N 1
ATOM 763 C CA . ALA A 1 103 ? -18.958 7.074 -19.197 1.00 13.98 103 ALA A CA 1
ATOM 764 C C . ALA A 1 103 ? -17.821 7.739 -19.973 1.00 13.77 103 ALA A C 1
ATOM 765 O O . ALA A 1 103 ? -17.580 7.388 -21.131 1.00 14.74 103 ALA A O 1
ATOM 767 N N . ASN A 1 104 ? -17.127 8.695 -19.355 1.00 12.41 104 ASN A N 1
ATOM 768 C CA . ASN A 1 104 ? -16.076 9.407 -20.070 1.00 11.82 104 ASN A CA 1
ATOM 769 C C . ASN A 1 104 ? -14.789 9.527 -19.279 1.00 12.41 104 ASN A C 1
ATOM 770 O O . ASN A 1 104 ? -13.720 9.161 -19.785 1.00 10.99 104 ASN A O 1
ATOM 775 N N . TYR A 1 105 ? -14.862 10.066 -18.067 1.00 10.38 105 TYR A N 1
ATOM 776 C CA . TYR A 1 105 ? -13.650 10.404 -17.328 1.00 10.45 105 TYR A CA 1
ATOM 777 C C . TYR A 1 105 ? -13.734 9.985 -15.878 1.00 9.02 105 TYR A C 1
ATOM 778 O O . TYR A 1 105 ? -14.827 9.822 -15.333 1.00 9.75 105 TYR A O 1
ATOM 787 N N . ALA A 1 106 ? -12.579 9.878 -15.237 1.00 8.85 106 ALA A N 1
ATOM 788 C CA . ALA A 1 106 ? -12.511 9.694 -13.798 1.00 8.79 106 ALA A CA 1
ATOM 789 C C . ALA A 1 106 ? -11.238 10.315 -13.276 1.00 8.74 106 ALA A C 1
ATOM 790 O O . ALA A 1 106 ? -10.152 10.045 -13.806 1.00 8.52 106 ALA A O 1
ATOM 792 N N . LEU A 1 107 ? -11.348 11.151 -12.257 1.00 8.89 107 LEU A N 1
ATOM 793 C CA . LEU A 1 107 ? -10.207 11.712 -11.549 1.00 8.53 107 LEU A CA 1
ATOM 794 C C . LEU A 1 107 ? -9.994 10.906 -10.289 1.00 7.82 107 LEU A C 1
ATOM 795 O O . LEU A 1 107 ? -10.900 10.831 -9.459 1.00 8.51 107 LEU A O 1
ATOM 800 N N . LEU A 1 108 ? -8.831 10.275 -10.168 1.00 7.67 108 LEU A N 1
ATOM 801 C CA . LEU A 1 108 ? -8.494 9.444 -9.022 1.00 7.26 108 LEU A CA 1
ATOM 802 C C . LEU A 1 108 ? -7.328 10.002 -8.247 1.00 7.19 108 LEU A C 1
ATOM 803 O O . LEU A 1 108 ? -6.458 10.693 -8.796 1.00 7.70 108 LEU A O 1
ATOM 808 N N . TYR A 1 109 ? -7.288 9.661 -6.973 1.00 7.89 109 TYR A N 1
ATOM 809 C CA . TYR A 1 109 ? -6.125 9.876 -6.123 1.00 8.42 109 TYR A CA 1
ATOM 810 C C . TYR A 1 109 ? -5.531 8.513 -5.837 1.00 7.94 109 TYR A C 1
ATOM 811 O O . TYR A 1 109 ? -6.280 7.576 -5.538 1.00 8.10 109 TYR A O 1
ATOM 820 N N . ARG A 1 110 ? -4.216 8.375 -5.971 1.00 7.32 110 ARG A N 1
ATOM 821 C CA . ARG A 1 110 ? -3.543 7.123 -5.687 1.00 7.73 110 ARG A CA 1
ATOM 822 C C . ARG A 1 110 ? -2.383 7.367 -4.737 1.00 7.83 110 ARG A C 1
ATOM 823 O O . ARG A 1 110 ? -1.705 8.387 -4.833 1.00 8.52 110 ARG A O 1
ATOM 831 N N . CYS A 1 111 ? -2.141 6.432 -3.827 1.00 8.26 111 CYS A N 1
ATOM 832 C CA A CYS A 1 111 ? -1.079 6.577 -2.842 0.62 9.35 111 CYS A CA 1
ATOM 833 C CA B CYS A 1 111 ? -1.049 6.569 -2.868 0.38 9.28 111 CYS A CA 1
ATOM 834 C C . CYS A 1 111 ? -0.612 5.204 -2.377 1.00 10.86 111 CYS A C 1
ATOM 835 O O . CYS A 1 111 ? -1.420 4.294 -2.228 1.00 10.97 111 CYS A O 1
ATOM 840 N N . GLY A 1 112 ? 0.674 5.049 -2.126 1.00 10.31 112 GLY A N 1
ATOM 841 C CA . GLY A 1 112 ? 1.178 3.795 -1.611 1.00 11.25 112 GLY A CA 1
ATOM 842 C C . GLY A 1 112 ? 2.665 3.847 -1.365 1.00 10.79 112 GLY A C 1
ATOM 843 O O . GLY A 1 112 ? 3.367 4.757 -1.830 1.00 14.01 112 GLY A O 1
ATOM 844 N N . LEU A 1 113 ? 3.151 2.866 -0.621 1.00 15.28 113 LEU A N 1
ATOM 845 C CA . LEU A 1 113 ? 4.579 2.711 -0.405 1.00 17.16 113 LEU A CA 1
ATOM 846 C C . LEU A 1 113 ? 5.205 2.103 -1.657 1.00 24.55 113 LEU A C 1
ATOM 847 O O . LEU A 1 113 ? 4.683 1.137 -2.215 1.00 23.54 113 LEU A O 1
ATOM 852 N N . ALA A 1 114 ? 6.315 2.677 -2.107 1.00 25.04 114 ALA A N 1
ATOM 853 C CA . ALA A 1 114 ? 6.958 2.207 -3.328 1.00 31.33 114 ALA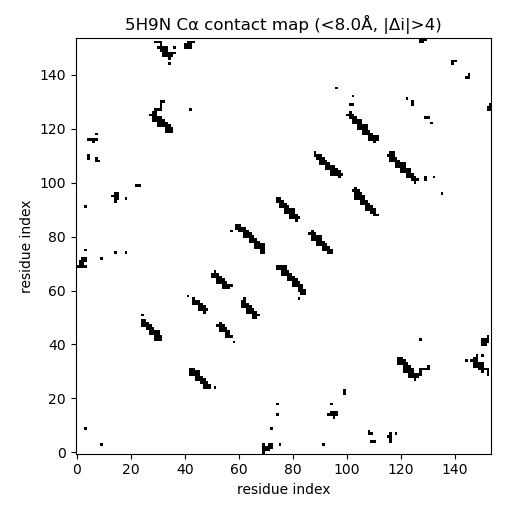 A CA 1
ATOM 854 C C . ALA A 1 114 ? 8.464 2.429 -3.286 1.00 35.57 114 ALA A C 1
ATOM 855 O O . ALA A 1 114 ? 9.044 2.987 -4.218 1.00 40.33 114 ALA A O 1
ATOM 857 N N . GLY A 1 115 ? 9.092 1.994 -2.199 1.00 33.11 115 GLY A N 1
ATOM 858 C CA . GLY A 1 115 ? 10.536 2.087 -2.073 1.00 38.38 115 GLY A CA 1
ATOM 859 C C . GLY A 1 115 ? 11.007 2.832 -0.844 1.00 45.99 115 GLY A C 1
ATOM 860 O O . GLY A 1 115 ? 12.209 2.926 -0.590 1.00 49.62 115 GLY A O 1
ATOM 861 N N . SER A 1 116 ? 10.061 3.358 -0.074 1.00 41.03 116 SER A N 1
ATOM 862 C CA . SER A 1 116 ? 10.393 4.159 1.096 1.00 43.01 116 SER A CA 1
ATOM 863 C C . SER A 1 116 ? 9.276 4.120 2.135 1.00 43.24 116 SER A C 1
ATOM 864 O O . SER A 1 116 ? 8.167 3.671 1.850 1.00 43.39 116 SER A O 1
ATOM 867 N N . THR A 1 117 ? 9.578 4.592 3.341 1.00 41.27 117 THR A N 1
ATOM 868 C CA . THR A 1 117 ? 8.584 4.703 4.404 1.00 34.06 117 THR A CA 1
ATOM 869 C C . THR A 1 117 ? 7.583 5.808 4.068 1.00 30.94 117 THR A C 1
ATOM 870 O O . THR A 1 117 ? 6.451 5.823 4.557 1.00 35.67 117 THR A O 1
ATOM 874 N N . THR A 1 118 ? 8.023 6.733 3.222 1.00 25.84 118 THR A N 1
ATOM 875 C CA . THR A 1 118 ? 7.204 7.845 2.775 1.00 25.20 118 THR A CA 1
ATOM 876 C C . THR A 1 118 ? 6.427 7.418 1.535 1.00 21.63 118 THR A C 1
ATOM 877 O O . THR A 1 118 ? 7.018 7.103 0.506 1.00 22.61 118 THR A O 1
ATOM 881 N N . PRO A 1 119 ? 5.093 7.381 1.626 1.00 18.66 119 PRO A N 1
ATOM 882 C CA . PRO A 1 119 ? 4.344 6.960 0.443 1.00 15.73 119 PRO A CA 1
ATOM 883 C C . PRO A 1 119 ? 4.481 7.965 -0.686 1.00 16.65 119 PRO A C 1
ATOM 884 O O . PRO A 1 119 ? 4.712 9.148 -0.443 1.00 20.15 119 PRO A O 1
ATOM 888 N N . LYS A 1 120 ? 4.365 7.474 -1.912 1.00 13.13 120 LYS A N 1
ATOM 889 C CA . LYS A 1 120 ? 4.246 8.318 -3.089 1.00 12.20 120 LYS A CA 1
ATOM 890 C C . LYS A 1 120 ? 2.783 8.437 -3.434 1.00 13.48 120 LYS A C 1
ATOM 891 O O . LYS A 1 120 ? 2.030 7.464 -3.305 1.00 13.17 120 LYS A O 1
ATOM 897 N N . ASP A 1 121 ? 2.356 9.604 -3.893 1.00 10.84 121 ASP A N 1
ATOM 898 C CA . ASP A 1 121 ? 0.965 9.733 -4.306 1.00 10.31 121 ASP A CA 1
ATOM 899 C C . ASP A 1 121 ? 0.869 10.478 -5.631 1.00 9.48 121 ASP A C 1
ATOM 900 O O . ASP A 1 121 ? 1.885 10.910 -6.198 1.00 10.29 121 ASP A O 1
ATOM 905 N N . ASN A 1 122 ? -0.345 10.605 -6.140 1.00 8.25 122 ASN A N 1
ATOM 906 C CA . ASN A 1 122 ? -0.558 11.193 -7.448 1.00 8.91 122 ASN A CA 1
ATOM 907 C C . ASN A 1 122 ? -2.034 11.452 -7.626 1.00 9.07 122 ASN A C 1
ATOM 908 O O . ASN A 1 122 ? -2.873 10.809 -6.966 1.00 8.62 122 ASN A O 1
ATOM 913 N N . PHE A 1 123 ? -2.356 12.388 -8.511 1.00 7.45 123 PHE A N 1
ATOM 914 C CA . PHE A 1 123 ? -3.712 12.483 -9.053 1.00 8.43 123 PHE A CA 1
ATOM 915 C C . PHE A 1 123 ? -3.664 12.041 -10.499 1.00 6.84 123 PHE A C 1
ATOM 916 O O . PHE A 1 123 ? -2.759 12.414 -11.243 1.00 8.07 123 PHE A O 1
ATOM 924 N N . LEU A 1 124 ? -4.639 11.211 -10.862 1.00 7.50 124 LEU A N 1
ATOM 925 C CA . LEU A 1 124 ? -4.687 10.490 -12.126 1.00 6.91 124 LEU A CA 1
ATOM 926 C C . LEU A 1 124 ? -5.961 10.820 -12.858 1.00 7.32 124 LEU A C 1
ATOM 927 O O . LEU A 1 124 ? -7.032 10.801 -12.258 1.00 7.89 124 LEU A O 1
ATOM 932 N N . LEU A 1 125 ? -5.861 11.083 -14.149 1.00 7.19 125 LEU A N 1
ATOM 933 C CA . LEU A 1 125 ? -7.036 11.248 -14.989 1.00 7.69 125 LEU A CA 1
ATOM 934 C C . LEU A 1 125 ? -7.150 10.065 -15.934 1.00 6.72 125 LEU A C 1
ATOM 935 O O . LEU A 1 125 ? -6.252 9.826 -16.771 1.00 7.38 125 LEU A O 1
ATOM 940 N N . PHE A 1 126 ? -8.248 9.332 -15.759 1.00 7.67 126 PHE A N 1
ATOM 941 C CA . PHE A 1 126 ? -8.608 8.219 -16.616 1.00 7.72 126 PHE A CA 1
ATOM 942 C C . PHE A 1 126 ? -9.687 8.635 -17.600 1.00 7.70 126 PHE A C 1
ATOM 943 O O . PHE A 1 126 ? -10.567 9.442 -17.276 1.00 8.08 126 PHE A O 1
ATOM 951 N N . ASN A 1 127 ? -9.624 8.057 -18.793 1.00 8.24 127 ASN A N 1
ATOM 952 C CA . ASN A 1 127 ? -10.567 8.330 -19.863 1.00 9.16 127 ASN A CA 1
ATOM 953 C C . ASN A 1 127 ? -11.018 7.028 -20.496 1.00 9.41 127 ASN A C 1
ATOM 954 O O . ASN A 1 127 ? -10.224 6.082 -20.610 1.00 9.96 127 ASN A O 1
ATOM 959 N N . ARG A 1 128 ? -12.278 6.954 -20.907 1.00 9.34 128 ARG A N 1
ATOM 960 C CA . ARG A 1 128 ? -12.766 5.768 -21.595 1.00 11.35 128 ARG A CA 1
ATOM 961 C C . ARG A 1 128 ? -12.156 5.622 -22.987 1.00 12.55 128 ARG A C 1
ATOM 962 O O . ARG A 1 128 ? -12.087 4.517 -23.521 1.00 13.36 128 ARG A O 1
ATOM 970 N N . GLN A 1 129 ? -11.752 6.742 -23.580 1.00 11.28 129 GLN A N 1
ATOM 971 C CA . GLN A 1 129 ? -11.077 6.735 -24.878 1.00 12.88 129 GLN A CA 1
ATOM 972 C C . GLN A 1 129 ? -9.598 7.079 -24.706 1.00 10.99 129 GLN A C 1
ATOM 973 O O . GLN A 1 129 ? -9.258 7.949 -23.912 1.00 10.61 129 GLN A O 1
ATOM 979 N N . SER A 1 130 ? -8.723 6.426 -25.465 1.00 11.15 130 SER A N 1
ATOM 980 C CA . SER A 1 130 ? -7.289 6.733 -25.388 1.00 10.39 130 SER A CA 1
ATOM 981 C C . SER A 1 130 ? -7.003 8.170 -25.814 1.00 10.82 130 SER A C 1
ATOM 982 O O . SER A 1 130 ? -6.004 8.752 -25.400 1.00 10.72 130 SER A O 1
ATOM 985 N N . SER A 1 131 ? -7.880 8.730 -26.641 1.00 10.30 131 SER A N 1
ATOM 986 C CA . SER A 1 131 ? -7.752 10.112 -27.092 1.00 10.36 131 SER A CA 1
ATOM 987 C C . SER A 1 131 ? -8.331 11.123 -26.116 1.00 13.61 131 SER 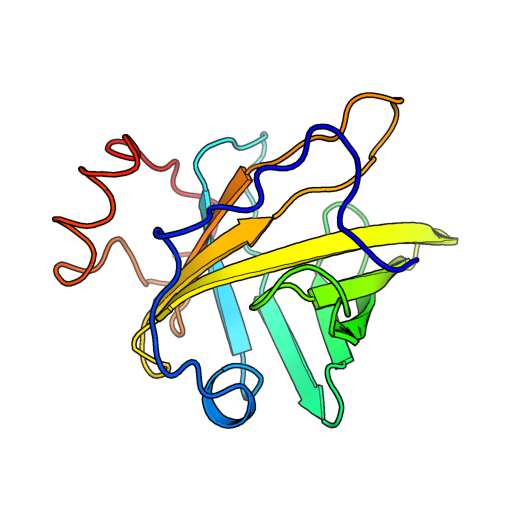A C 1
ATOM 988 O O . SER A 1 131 ? -8.297 12.329 -26.383 1.00 14.35 131 SER A O 1
ATOM 991 N N . GLY A 1 132 ? -8.869 10.651 -24.997 1.00 10.97 132 GLY A N 1
ATOM 992 C CA . GLY A 1 132 ? -9.516 11.552 -24.057 1.00 11.54 132 GLY A CA 1
ATOM 993 C C . GLY A 1 132 ? -8.555 12.570 -23.470 1.00 11.34 132 GLY A C 1
ATOM 994 O O . GLY A 1 132 ? -7.387 12.285 -23.230 1.00 13.44 132 GLY A O 1
ATOM 995 N N . GLU A 1 133 ? -9.046 13.781 -23.245 1.00 12.87 133 GLU A N 1
ATOM 996 C CA . GLU A 1 133 ? -8.199 14.789 -22.637 1.00 14.24 133 GLU A CA 1
ATOM 997 C C . GLU A 1 133 ? -8.908 15.346 -21.407 1.00 11.55 133 GLU A C 1
ATOM 998 O O . GLU A 1 133 ? -9.579 14.596 -20.707 1.00 13.31 133 GLU A O 1
ATOM 1004 N N . ILE A 1 134 ? -8.754 16.631 -21.117 1.00 11.10 134 ILE A N 1
ATOM 1005 C CA . ILE A 1 134 ? -9.268 17.137 -19.846 1.00 11.04 134 ILE A CA 1
ATOM 1006 C C . ILE A 1 134 ? -10.716 17.583 -20.020 1.00 11.12 134 ILE A C 1
ATOM 1007 O O . ILE A 1 134 ? -11.002 18.490 -20.800 1.00 11.89 134 ILE A O 1
ATOM 1012 N N . PRO A 1 135 ? -11.647 16.941 -19.306 1.00 10.30 135 PRO A N 1
ATOM 1013 C CA . PRO A 1 135 ? -13.065 17.239 -19.506 1.00 13.10 135 PRO A CA 1
ATOM 1014 C C . PRO A 1 135 ? -13.456 18.579 -18.903 1.00 11.12 135 PRO A C 1
ATOM 1015 O O . PRO A 1 135 ? -12.954 18.970 -17.846 1.00 11.87 135 PRO A O 1
ATOM 1019 N N . ALA A 1 136 ? -14.376 19.268 -19.560 1.00 11.08 136 ALA A N 1
ATOM 1020 C CA . ALA A 1 136 ? -14.870 20.536 -19.039 1.00 10.72 136 ALA A CA 1
ATOM 1021 C C . ALA A 1 136 ? -15.493 20.363 -17.655 1.00 12.36 136 ALA A C 1
ATOM 1022 O O . ALA A 1 136 ? -15.385 21.249 -16.804 1.00 11.76 136 ALA A O 1
ATOM 1024 N N . GLY A 1 137 ? -16.122 19.220 -17.420 1.00 11.27 137 GLY A N 1
ATOM 1025 C CA . GLY A 1 137 ? -16.820 18.997 -16.166 1.00 14.73 137 GLY A CA 1
ATOM 1026 C C . GLY A 1 137 ? -15.935 18.973 -14.932 1.00 14.49 137 GLY A C 1
ATOM 1027 O O . GLY A 1 137 ? -16.435 19.084 -13.815 1.00 16.29 137 GLY A O 1
ATOM 1028 N N . LEU A 1 138 ? -14.628 18.832 -15.121 1.00 11.61 138 LEU A N 1
ATOM 1029 C CA . LEU A 1 138 ? -13.698 18.797 -13.990 1.00 11.57 138 LEU A CA 1
ATOM 1030 C C . LEU A 1 138 ? -13.037 20.139 -13.697 1.00 11.06 138 LEU A C 1
ATOM 1031 O O . LEU A 1 138 ? -12.249 20.245 -12.767 1.00 12.48 138 LEU A O 1
ATOM 1036 N N . SER A 1 139 ? -13.365 21.162 -14.482 1.00 11.56 139 SER A N 1
ATOM 1037 C CA A SER A 1 139 ? -12.672 22.444 -14.391 0.36 12.60 139 SER A CA 1
ATOM 1038 C CA B SER A 1 139 ? -12.693 22.453 -14.391 0.64 12.93 139 SER A CA 1
ATOM 1039 C C . SER A 1 139 ? -12.621 22.996 -12.964 1.00 11.67 139 SER A C 1
ATOM 1040 O O . SER A 1 139 ? -11.549 23.321 -12.458 1.00 12.79 139 SER A O 1
ATOM 1045 N N . THR A 1 140 ? -13.773 23.087 -12.312 1.00 12.65 140 THR A N 1
ATOM 1046 C CA . THR A 1 140 ? -13.833 23.664 -10.977 1.00 14.42 140 THR A CA 1
ATOM 1047 C C . THR A 1 140 ? -13.108 22.778 -9.961 1.00 14.18 140 THR A C 1
ATOM 1048 O O . THR A 1 140 ? -12.361 23.267 -9.115 1.00 15.15 140 THR A O 1
ATOM 1052 N N . LYS A 1 141 ? -13.313 21.470 -10.066 1.00 13.54 141 LYS A N 1
ATOM 1053 C CA . LYS A 1 141 ? -12.691 20.523 -9.145 1.00 14.08 141 LYS A CA 1
ATOM 1054 C C . LYS A 1 141 ? -11.166 20.560 -9.246 1.00 13.46 141 LYS A C 1
ATOM 1055 O O . LYS A 1 141 ? -10.467 20.534 -8.231 1.00 14.60 141 LYS A O 1
ATOM 1061 N N . LEU A 1 142 ? -10.649 20.625 -10.466 1.00 12.14 142 LEU A N 1
ATOM 1062 C CA . LEU A 1 142 ? -9.204 20.710 -10.669 1.00 14.46 142 LEU A CA 1
ATOM 1063 C C . LEU A 1 142 ? -8.653 22.003 -10.078 1.00 14.44 142 LEU A C 1
ATOM 1064 O O . LEU A 1 142 ? -7.583 22.003 -9.473 1.00 17.33 142 LEU A O 1
ATOM 1069 N N . ASN A 1 143 ? -9.386 23.101 -10.231 1.00 15.51 143 ASN A N 1
ATOM 1070 C CA A ASN A 1 143 ? -8.965 24.349 -9.619 0.59 16.00 143 ASN A CA 1
ATOM 1071 C CA B ASN A 1 143 ? -9.016 24.367 -9.605 0.41 17.58 143 ASN A CA 1
ATOM 1072 C C . ASN A 1 143 ? -8.896 24.219 -8.100 1.00 20.59 143 ASN A C 1
ATOM 1073 O O . ASN A 1 143 ? -7.907 24.625 -7.487 1.00 20.80 143 ASN A O 1
ATOM 1082 N N . GLN A 1 144 ? -9.931 23.632 -7.510 1.00 17.22 144 GLN A N 1
ATOM 1083 C CA . GLN A 1 144 ? -10.010 23.454 -6.066 1.00 18.60 144 GLN A CA 1
ATOM 1084 C C . GLN A 1 144 ? -8.861 22.606 -5.533 1.00 18.90 144 GLN A C 1
ATOM 1085 O O . GLN A 1 144 ? -8.342 22.869 -4.445 1.00 22.05 144 GLN A O 1
ATOM 1091 N N . LEU A 1 145 ? -8.453 21.604 -6.303 1.00 18.25 145 LEU A N 1
ATOM 1092 C CA . LEU A 1 145 ? -7.360 20.730 -5.904 1.00 18.37 145 LEU A CA 1
ATOM 1093 C C . LEU A 1 145 ? -5.986 21.216 -6.359 1.00 22.48 145 LEU A C 1
ATOM 1094 O O . LEU A 1 145 ? -4.985 20.527 -6.141 1.00 24.44 145 LEU A O 1
ATOM 1099 N N . GLU A 1 146 ? -5.946 22.383 -7.000 1.00 26.13 146 GLU A N 1
ATOM 1100 C CA . GLU A 1 146 ? -4.705 22.958 -7.527 1.00 26.38 146 GLU A CA 1
ATOM 1101 C C . GLU A 1 146 ? -4.029 22.022 -8.536 1.00 27.81 146 GLU A C 1
ATOM 1102 O O . GLU A 1 146 ? -2.813 21.827 -8.514 1.00 34.43 146 GLU A O 1
ATOM 1108 N N . LEU A 1 147 ? -4.833 21.451 -9.427 1.00 19.09 147 LEU A N 1
ATOM 1109 C CA . LEU A 1 147 ? -4.354 20.554 -10.473 1.00 23.37 147 LEU A CA 1
ATOM 1110 C C . LEU A 1 147 ? -4.526 21.183 -11.849 1.00 25.69 147 LEU A C 1
ATOM 1111 O O . LEU A 1 147 ? -5.148 20.600 -12.741 1.00 27.99 147 LEU A O 1
ATOM 1116 N N . THR A 1 148 ? -3.960 22.370 -12.015 1.00 27.29 148 THR A N 1
ATOM 1117 C CA . THR A 1 148 ? -4.223 23.178 -13.197 1.00 32.42 148 THR A CA 1
ATOM 1118 C C . THR A 1 148 ? -3.308 22.884 -14.383 1.00 36.25 148 THR A C 1
ATOM 1119 O O . THR A 1 148 ? -3.489 23.454 -15.460 1.00 40.20 148 THR A O 1
ATOM 1123 N N . SER A 1 149 ? -2.330 22.004 -14.204 1.00 21.80 149 SER A N 1
ATOM 1124 C CA . SER A 1 149 ? -1.527 21.585 -15.351 1.00 23.03 149 SER A CA 1
ATOM 1125 C C . SER A 1 149 ? -1.173 20.103 -15.328 1.00 18.22 149 SER A C 1
ATOM 1126 O O . SER A 1 149 ? -0.001 19.739 -15.191 1.00 22.64 149 SER A O 1
ATOM 1129 N N . LEU A 1 150 ? -2.177 19.249 -15.487 1.00 15.75 150 LEU A N 1
ATOM 1130 C CA . LEU A 1 150 ? -1.908 17.816 -15.527 1.00 12.07 150 LEU A CA 1
ATOM 1131 C C . LEU A 1 150 ? -0.995 17.474 -16.697 1.00 12.98 150 LEU A C 1
ATOM 1132 O O . LEU A 1 150 ? -1.108 18.043 -17.785 1.00 16.37 150 LEU A O 1
ATOM 1137 N N . ASN A 1 151 ? -0.070 16.557 -16.462 1.00 11.43 151 ASN A N 1
ATOM 1138 C CA . ASN A 1 151 ? 0.840 16.100 -17.496 1.00 11.60 151 ASN A CA 1
ATOM 1139 C C . ASN A 1 151 ? 0.178 15.078 -18.388 1.00 10.17 151 ASN A C 1
ATOM 1140 O O . ASN A 1 151 ? -0.365 14.089 -17.897 1.00 9.94 151 ASN A O 1
ATOM 1145 N N . LYS A 1 152 ? 0.235 15.292 -19.694 1.00 10.49 152 LYS A N 1
ATOM 1146 C CA . LYS A 1 152 ? -0.293 14.317 -20.636 1.00 9.58 152 LYS A CA 1
ATOM 1147 C C . LYS A 1 152 ? 0.686 13.155 -20.777 1.00 9.21 152 LYS A C 1
ATOM 1148 O O . LYS A 1 152 ? 1.895 13.356 -20.894 1.00 10.58 152 LYS A O 1
ATOM 1154 N N . LEU A 1 153 ? 0.164 11.940 -20.785 1.00 8.29 153 LEU A N 1
ATOM 1155 C CA . LEU A 1 153 ? 0.994 10.749 -20.863 1.00 8.16 153 LEU A CA 1
ATOM 1156 C C . LEU A 1 153 ? 1.067 10.276 -22.322 1.00 8.23 153 LEU A C 1
ATOM 1157 O O . LEU A 1 153 ? 1.105 11.113 -23.234 1.00 8.92 153 LEU A O 1
ATOM 1162 N N . GLY A 1 154 ? 1.135 8.967 -22.538 1.00 7.98 154 GLY A N 1
ATOM 1163 C CA . GLY A 1 154 ? 1.463 8.458 -23.864 1.00 9.54 154 GLY A CA 1
ATOM 1164 C C . GLY A 1 154 ? 0.297 7.907 -24.662 1.00 9.85 154 GLY A C 1
ATOM 1165 O O . GLY A 1 154 ? 0.516 7.231 -25.669 1.00 11.94 154 GLY A O 1
ATOM 1166 N N . CYS A 1 155 ? -0.932 8.139 -24.217 1.00 9.30 155 CYS A N 1
ATOM 1167 C CA . CYS A 1 155 ? -2.111 7.767 -24.999 1.00 9.53 155 CYS A CA 1
ATOM 1168 C C . CYS A 1 155 ? -2.488 8.869 -25.985 1.00 9.60 155 CYS A C 1
ATOM 1169 O O . CYS A 1 155 ? -2.271 10.059 -25.704 1.00 12.07 155 CYS A O 1
ATOM 1172 N N . SER A 1 156 ? -3.093 8.496 -27.102 1.00 10.81 156 SER A N 1
ATOM 1173 C CA . SER A 1 156 ? -3.670 9.473 -28.016 1.00 12.05 156 SER A CA 1
ATOM 1174 C C . SER A 1 156 ? -4.851 8.866 -28.756 1.00 16.39 156 SER A C 1
ATOM 1175 O O . SER A 1 156 ? -5.070 7.655 -28.695 1.00 13.66 156 SER A O 1
#

Nearest PDB structures (foldseek):
  5h9n-assembly1_A  TM=1.007E+00  e=1.004E-30  Rhodnius prolixus
  5hae-assembly1_A  TM=1.001E+00  e=5.514E-29  Rhodnius prolixus
  2wwp-assembly2_B  TM=6.399E-01  e=6.421E-07  Homo sapiens
  4es7-assembly1_A  TM=6.214E-01  e=1.116E-04  Homo sapiens
  1avg-assembly1_I  TM=6.657E-01  e=4.164E-04  Meccus pallidipennis

InterPro domains:
  IPR005657 Triabin/Procalin [PF03973] (18-157)
  IPR012674 Calycin [G3DSA:2.40.128.20] (18-173)
  IPR012674 Calycin [SSF50814] (31-165)

Radius of gyration: 14.56 Å; Cα contacts (8 Å, |Δi|>4): 331; chains: 1; bounding box: 33×36×36 Å

CATH classification: 2.40.128.20

Foldseek 3Di:
DQDDAPQADLCVPQADPPDDCVLQQAAKKWFWWKLDDDPPFDIWIWHGDPQQWIWIQDPPFIKIWHWDARNNRPQKIKIWMAGPVGDIFIKMKGFRDDPSQFKTWMKIWGDDPDSNIDIIITMITNALPDDDDPVCVVSCVVVVNPDIGTGDGD

Solvent-accessible surface area: 8336 Å² total; per-residue (Å²): 152,98,57,17,26,134,61,16,67,41,4,105,88,96,42,35,106,72,51,56,33,133,119,9,23,71,40,57,4,50,10,2,7,4,80,67,41,126,137,111,69,88,42,14,72,18,80,29,33,92,128,37,74,20,56,24,64,12,167,106,30,77,7,112,8,53,12,60,97,9,103,54,26,176,26,3,16,22,8,94,3,74,29,100,81,69,33,79,77,46,17,14,13,0,3,0,50,13,48,24,62,75,32,0,0,9,1,71,1,9,91,67,84,66,130,98,20,141,49,23,15,2,0,8,10,54,118,37,64,14,106,86,26,95,57,0,73,94,34,12,100,121,26,152,9,108,93,18,60,102,28,37,6,104